Protein AF-A0A9P5B6W7-F1 (afdb_monomer_lite)

pLDDT: mean 78.54, std 20.34, range [39.34, 97.81]

Foldseek 3Di:
DDDDDDDDDDDDDDDDDDDDDDDPDDDDDDDDDDDPDDDPPDDPPDDPPDPQDFQLVVQCVDPFQNVLSVLQCVDPVSVVQSRDSPFDKDFQGDTPVRCVPDPDHQLDDPVQCVVPNPCSLPDPNNVVSSNVSSVVSNVVRIDRDPPDDPPDD

Sequence (153 aa):
MKPFIALTALFSLTTAAQSPLRDNQMPLPKPPIPLKGHLPLMSPDQPSVQPSVALGDILGSNRGITSFSSFARMQTSTDTRLSDLSTNTTVLAPLNSAVDALPRKPWEQPADYNNFGADAYEGDGGQDRARENMRRFVEAHLVPVSPWEGGEK

Structure (mmCIF, N/CA/C/O backbone):
data_AF-A0A9P5B6W7-F1
#
_entry.id   AF-A0A9P5B6W7-F1
#
loop_
_atom_site.group_PDB
_atom_site.id
_atom_site.type_symbol
_atom_site.label_atom_id
_atom_site.label_alt_id
_atom_site.label_comp_id
_atom_site.label_asym_id
_atom_site.label_entity_id
_atom_site.label_seq_id
_atom_site.pdbx_PDB_ins_code
_atom_site.Cartn_x
_atom_site.Cartn_y
_atom_site.Cartn_z
_atom_site.occupancy
_atom_site.B_iso_or_equiv
_atom_site.auth_seq_id
_atom_site.auth_comp_id
_atom_site.auth_asym_id
_atom_site.auth_atom_id
_atom_site.pdbx_PDB_model_num
ATOM 1 N N . MET A 1 1 ? 40.584 33.003 -21.095 1.00 41.28 1 MET A N 1
ATOM 2 C CA . MET A 1 1 ? 40.158 34.417 -21.200 1.00 41.28 1 MET A CA 1
ATOM 3 C C . MET A 1 1 ? 38.641 34.464 -21.326 1.00 41.28 1 MET A C 1
ATOM 5 O O . MET A 1 1 ? 38.127 33.763 -22.187 1.00 41.28 1 MET A O 1
ATOM 9 N N . LYS A 1 2 ? 38.006 35.329 -20.514 1.00 41.19 2 LYS A N 1
ATOM 10 C CA . LYS A 1 2 ? 36.578 35.729 -20.414 1.00 41.19 2 LYS A CA 1
ATOM 11 C C . LYS A 1 2 ? 35.769 35.083 -19.258 1.00 41.19 2 LYS A C 1
ATOM 13 O O . LYS A 1 2 ? 35.668 33.861 -19.220 1.00 41.19 2 LYS A O 1
ATOM 18 N N . PRO A 1 3 ? 35.260 35.899 -18.305 1.00 51.03 3 PRO A N 1
ATOM 19 C CA . PRO A 1 3 ? 34.726 35.456 -17.013 1.00 51.03 3 PRO A CA 1
ATOM 20 C C . PRO A 1 3 ? 33.205 35.226 -16.989 1.00 51.03 3 PRO A C 1
ATOM 22 O O . PRO A 1 3 ? 32.449 35.893 -17.693 1.00 51.03 3 PRO A O 1
ATOM 25 N N . PHE A 1 4 ? 32.782 34.322 -16.100 1.00 43.50 4 PHE A N 1
ATOM 26 C CA . PHE A 1 4 ? 31.397 34.124 -15.671 1.00 43.50 4 PHE A CA 1
ATOM 27 C C . PHE A 1 4 ? 30.941 35.289 -14.779 1.00 43.50 4 PHE A C 1
ATOM 29 O O . PHE A 1 4 ? 31.592 35.611 -13.787 1.00 43.50 4 PHE A O 1
ATOM 36 N N . ILE A 1 5 ? 29.813 35.905 -15.132 1.00 46.94 5 ILE A N 1
ATOM 37 C CA . ILE A 1 5 ? 29.130 36.921 -14.326 1.00 46.94 5 ILE A CA 1
ATOM 38 C C . ILE A 1 5 ? 28.132 36.193 -13.420 1.00 46.94 5 ILE A C 1
ATOM 40 O O . ILE A 1 5 ? 27.173 35.595 -13.903 1.00 46.94 5 ILE A O 1
ATOM 44 N N . ALA A 1 6 ? 28.374 36.234 -12.110 1.00 46.03 6 ALA A N 1
ATOM 45 C CA . ALA A 1 6 ? 27.420 35.825 -11.088 1.00 46.03 6 ALA A CA 1
ATOM 46 C C . ALA A 1 6 ? 26.482 37.002 -10.784 1.00 46.03 6 ALA A C 1
ATOM 48 O O . ALA A 1 6 ? 26.950 38.090 -10.446 1.00 46.03 6 ALA A O 1
ATOM 49 N N . LEU A 1 7 ? 25.169 36.793 -10.912 1.00 41.09 7 LEU A N 1
ATOM 50 C CA . LEU A 1 7 ? 24.151 37.779 -10.557 1.00 41.09 7 LEU A CA 1
ATOM 51 C C . LEU A 1 7 ? 23.482 37.359 -9.245 1.00 41.09 7 LEU A C 1
ATOM 53 O O . LEU A 1 7 ? 22.605 36.500 -9.213 1.00 41.09 7 LEU A O 1
ATOM 57 N N . THR A 1 8 ? 23.946 37.953 -8.153 1.00 42.94 8 THR A N 1
ATOM 58 C CA . THR A 1 8 ? 23.419 37.791 -6.798 1.00 42.94 8 THR A CA 1
ATOM 59 C C . THR A 1 8 ? 22.187 38.682 -6.633 1.00 42.94 8 THR A C 1
ATOM 61 O O . THR A 1 8 ? 22.301 39.907 -6.653 1.00 42.94 8 THR A O 1
ATOM 64 N N . ALA A 1 9 ? 21.003 38.090 -6.476 1.00 45.75 9 ALA A N 1
ATOM 65 C CA . ALA A 1 9 ? 19.783 38.832 -6.164 1.00 45.75 9 ALA A CA 1
ATOM 66 C C . ALA A 1 9 ? 19.663 39.034 -4.643 1.00 45.75 9 ALA A C 1
ATOM 68 O O . ALA A 1 9 ? 19.483 38.084 -3.883 1.00 45.75 9 ALA A O 1
ATOM 69 N N . LEU A 1 10 ? 19.794 40.290 -4.213 1.00 44.44 10 LEU A N 1
ATOM 70 C CA . LEU A 1 10 ? 19.544 40.771 -2.854 1.00 44.44 10 LEU A CA 1
ATOM 71 C C . LEU A 1 10 ? 18.030 40.872 -2.611 1.00 44.44 10 LEU A C 1
ATOM 73 O O . LEU A 1 10 ? 17.351 41.638 -3.292 1.00 44.44 10 LEU A O 1
ATOM 77 N N . PHE A 1 11 ? 17.508 40.149 -1.618 1.00 46.41 11 PHE A N 1
ATOM 78 C CA . PHE A 1 11 ? 16.156 40.365 -1.095 1.00 46.41 11 PHE A CA 1
ATOM 79 C C . PHE A 1 11 ? 16.230 41.240 0.161 1.00 46.41 11 PHE A C 1
ATOM 81 O O . PHE A 1 11 ? 16.736 40.819 1.200 1.00 46.41 11 PHE A O 1
ATOM 88 N N . SER A 1 12 ? 15.738 42.474 0.051 1.00 39.34 12 SER A N 1
ATOM 89 C CA . SER A 1 12 ? 15.650 43.422 1.164 1.00 39.34 12 SER A CA 1
ATOM 90 C C . SER A 1 12 ? 14.444 43.120 2.055 1.00 39.34 12 SER A C 1
ATOM 92 O O . SER A 1 12 ? 13.307 43.067 1.585 1.00 39.34 12 SER A O 1
ATOM 94 N N . LEU A 1 13 ? 14.702 42.972 3.357 1.00 42.97 13 LEU A N 1
ATOM 95 C CA . LEU A 1 13 ? 13.697 42.907 4.417 1.00 42.97 13 LEU A CA 1
ATOM 96 C C . LEU A 1 13 ? 12.959 44.247 4.531 1.00 42.97 13 LEU A C 1
ATOM 98 O O . LEU A 1 13 ? 13.584 45.295 4.688 1.00 42.97 13 LEU A O 1
ATOM 102 N N . THR A 1 14 ? 11.629 44.206 4.538 1.00 43.88 14 THR A N 1
ATOM 103 C CA . THR A 1 14 ? 10.787 45.334 4.955 1.00 43.88 14 THR A CA 1
ATOM 104 C C . THR A 1 14 ? 10.150 45.016 6.305 1.00 43.88 14 THR A C 1
ATOM 106 O O . THR A 1 14 ? 9.266 44.174 6.424 1.00 43.88 14 THR A O 1
ATOM 109 N N . THR A 1 15 ? 10.642 45.701 7.338 1.00 47.56 15 THR A N 1
ATOM 110 C CA . THR A 1 15 ? 10.039 45.781 8.672 1.00 47.56 15 THR A CA 1
ATOM 111 C C . THR A 1 15 ? 8.792 46.658 8.593 1.00 47.56 15 THR A C 1
ATOM 113 O O . THR A 1 15 ? 8.890 47.838 8.260 1.00 47.56 15 THR A O 1
ATOM 116 N N . ALA A 1 16 ? 7.625 46.106 8.924 1.00 49.44 16 ALA A N 1
ATOM 117 C CA . ALA A 1 16 ? 6.429 46.890 9.211 1.00 49.44 16 ALA A CA 1
ATOM 118 C C . ALA A 1 16 ? 6.334 47.110 10.728 1.00 49.44 16 ALA A C 1
ATOM 120 O O . ALA A 1 16 ? 6.236 46.160 11.503 1.00 49.44 16 ALA A O 1
ATOM 121 N N . ALA A 1 17 ? 6.398 48.373 11.148 1.00 48.78 17 ALA A N 1
ATOM 122 C CA . ALA A 1 17 ? 6.215 48.793 12.530 1.00 48.78 17 ALA A CA 1
ATOM 123 C C . ALA A 1 17 ? 4.742 48.627 12.951 1.00 48.78 17 ALA A C 1
ATOM 125 O O . ALA A 1 17 ? 3.850 49.184 12.315 1.00 48.78 17 ALA A O 1
ATOM 126 N N . GLN A 1 18 ? 4.485 47.887 14.032 1.00 51.72 18 GLN A N 1
ATOM 127 C CA . GLN A 1 18 ? 3.175 47.829 14.689 1.00 51.72 18 GLN A CA 1
ATOM 128 C C . GLN A 1 18 ? 3.124 48.851 15.833 1.00 51.72 18 GLN A C 1
ATOM 130 O O . GLN A 1 18 ? 3.970 48.842 16.727 1.00 51.72 18 GLN A O 1
ATOM 135 N N . SER A 1 19 ? 2.131 49.740 15.805 1.00 54.25 19 SER A N 1
ATOM 136 C CA . SER A 1 19 ? 1.821 50.662 16.904 1.00 54.25 19 SER A CA 1
ATOM 137 C C . SER A 1 19 ? 1.003 49.952 17.997 1.00 54.25 19 SER A C 1
ATOM 139 O O . SER A 1 19 ? 0.098 49.188 17.660 1.00 54.25 19 SER A O 1
ATOM 141 N N . PRO A 1 20 ? 1.256 50.203 19.296 1.00 46.41 20 PRO A N 1
ATOM 142 C CA . PRO A 1 20 ? 0.502 49.574 20.375 1.00 46.41 20 PRO A CA 1
ATOM 143 C C . PRO A 1 20 ? -0.783 50.358 20.684 1.00 46.41 20 PRO A C 1
ATOM 145 O O . PRO A 1 20 ? -0.726 51.473 21.207 1.00 46.41 20 PRO A O 1
ATOM 148 N N . LEU A 1 21 ? -1.952 49.772 20.409 1.00 46.69 21 LEU A N 1
ATOM 149 C CA . LEU A 1 21 ? -3.225 50.288 20.916 1.00 46.69 21 LEU A CA 1
ATOM 150 C C . LEU A 1 21 ? -3.436 49.760 22.344 1.00 46.69 21 LEU A C 1
ATOM 152 O O . LEU A 1 21 ? -3.617 48.564 22.564 1.00 46.69 21 LEU A O 1
ATOM 156 N N . ARG A 1 22 ? -3.351 50.665 23.324 1.00 46.84 22 ARG A N 1
ATOM 157 C CA . ARG A 1 22 ? -3.713 50.415 24.726 1.00 46.84 22 ARG A CA 1
ATOM 158 C C . ARG A 1 22 ? -5.237 50.380 24.836 1.00 46.84 22 ARG A C 1
ATOM 160 O O . ARG A 1 22 ? -5.856 51.438 24.790 1.00 46.84 22 ARG A O 1
ATOM 167 N N . ASP A 1 23 ? -5.817 49.208 25.064 1.00 45.50 23 ASP A N 1
ATOM 168 C CA . ASP A 1 23 ? -7.198 49.098 25.539 1.00 45.50 23 ASP A CA 1
ATOM 169 C C . ASP A 1 23 ? -7.216 49.066 27.072 1.00 45.50 23 ASP A C 1
ATOM 171 O O . ASP A 1 23 ? -6.979 48.045 27.717 1.00 45.50 23 ASP A O 1
ATOM 175 N N . ASN A 1 24 ? -7.492 50.228 27.666 1.00 51.09 24 ASN A N 1
ATOM 176 C CA . ASN A 1 24 ? -7.921 50.347 29.057 1.00 51.09 24 ASN A CA 1
ATOM 177 C C . ASN A 1 24 ? -9.367 49.830 29.172 1.00 51.09 24 ASN A C 1
ATOM 179 O O . ASN A 1 24 ? -10.315 50.608 29.064 1.00 51.09 24 ASN A O 1
ATOM 183 N N . GLN A 1 25 ? -9.555 48.532 29.416 1.00 51.16 25 GLN A N 1
ATOM 184 C CA . GLN A 1 25 ? -10.856 48.000 29.834 1.00 51.16 25 GLN A CA 1
ATOM 185 C C . GLN A 1 25 ? -10.979 48.013 31.362 1.00 51.16 25 GLN A C 1
ATOM 187 O O . GLN A 1 25 ? -10.273 47.299 32.073 1.00 51.16 25 GLN A O 1
ATOM 192 N N . MET A 1 26 ? -11.907 48.834 31.861 1.00 52.38 26 MET A N 1
ATOM 193 C CA . MET A 1 26 ? -12.445 48.732 33.220 1.00 52.38 26 MET A CA 1
ATOM 194 C C . MET A 1 26 ? -13.311 47.461 33.342 1.00 52.38 26 MET A C 1
ATOM 196 O O . MET A 1 26 ? -14.025 47.137 32.389 1.00 52.38 26 MET A O 1
ATOM 200 N N . PRO A 1 27 ? -13.318 46.745 34.483 1.00 52.06 27 PRO A N 1
ATOM 201 C CA . PRO A 1 27 ? -14.123 45.535 34.630 1.00 52.06 27 PRO A CA 1
ATOM 202 C C . PRO A 1 27 ? -15.609 45.873 34.818 1.00 52.06 27 PRO A C 1
ATOM 204 O O . PRO A 1 27 ? -15.990 46.551 35.771 1.00 52.06 27 PRO A O 1
ATOM 207 N N . LEU A 1 28 ? -16.458 45.353 33.933 1.00 62.59 28 LEU A N 1
ATOM 208 C CA . LEU A 1 28 ? -17.912 45.323 34.101 1.00 62.59 28 LEU A CA 1
ATOM 209 C C . LEU A 1 28 ? -18.288 44.292 35.197 1.00 62.59 28 LEU A C 1
ATOM 211 O O . LEU A 1 28 ? -17.774 43.169 35.155 1.00 62.59 28 LEU A O 1
ATOM 215 N N . PRO A 1 29 ? -19.178 44.597 36.161 1.00 58.69 29 PRO A N 1
ATOM 216 C CA . PRO A 1 29 ? -19.613 43.617 37.155 1.00 58.69 29 PRO A CA 1
ATOM 217 C C . PRO A 1 29 ? -20.524 42.555 36.515 1.00 58.69 29 PRO A C 1
ATOM 219 O O . PRO A 1 29 ? -21.548 42.876 35.913 1.00 58.69 29 PRO A O 1
ATOM 222 N N . LYS A 1 30 ? -20.160 41.271 36.649 1.00 58.06 30 LYS A N 1
ATOM 223 C CA . LYS A 1 30 ? -21.000 40.134 36.231 1.00 58.06 30 LYS A CA 1
ATOM 224 C C . LYS A 1 30 ? -22.165 39.943 37.220 1.00 58.06 30 LYS A C 1
ATOM 226 O O . LYS A 1 30 ? -21.904 39.889 38.422 1.00 58.06 30 LYS A O 1
ATOM 231 N N . PRO A 1 31 ? -23.418 39.772 36.761 1.00 60.19 31 PRO A N 1
ATOM 232 C CA . PRO A 1 31 ? -24.507 39.331 37.630 1.00 60.19 31 PRO A CA 1
ATOM 233 C C . PRO A 1 31 ? -24.310 37.856 38.047 1.00 60.19 31 PRO A C 1
ATOM 235 O O . PRO A 1 31 ? -23.741 37.076 37.275 1.00 60.19 31 PRO A O 1
ATOM 238 N N . PRO A 1 32 ? -24.758 37.443 39.249 1.00 54.00 32 PRO A N 1
ATOM 239 C CA . PRO A 1 32 ? -24.589 36.074 39.725 1.00 54.00 32 PRO A CA 1
ATOM 240 C C . PRO A 1 32 ? -25.486 35.109 38.938 1.00 54.00 32 PRO A C 1
ATOM 242 O O . PRO A 1 32 ? -26.705 35.265 38.892 1.00 54.00 32 PRO A O 1
ATOM 245 N N . ILE A 1 33 ? -24.877 34.091 38.331 1.00 54.34 33 ILE A N 1
ATOM 246 C CA . ILE A 1 33 ? -25.584 32.968 37.706 1.00 54.34 33 ILE A CA 1
ATOM 247 C C . ILE A 1 33 ? -26.063 32.039 38.837 1.00 54.34 33 ILE A C 1
ATOM 249 O O . ILE A 1 33 ? -25.223 31.572 39.611 1.00 54.34 33 ILE A O 1
ATOM 253 N N . PRO A 1 34 ? -27.367 31.733 38.968 1.00 48.62 34 PRO A N 1
ATOM 254 C CA . PRO A 1 34 ? -27.822 30.730 39.920 1.00 48.62 34 PRO A CA 1
ATOM 255 C C . PRO A 1 34 ? -27.398 29.332 39.448 1.00 48.62 34 PRO A C 1
ATOM 257 O O . PRO A 1 34 ? -27.774 28.874 38.368 1.00 48.62 34 PRO A O 1
ATOM 260 N N . LEU A 1 35 ? -26.613 28.650 40.282 1.00 51.62 35 LEU A N 1
ATOM 261 C CA . LEU A 1 35 ? -26.166 27.271 40.100 1.00 51.62 35 LEU A CA 1
ATOM 262 C C . LEU A 1 35 ? -27.370 26.314 40.212 1.00 51.62 35 LEU A C 1
ATOM 264 O O . LEU A 1 35 ? -27.701 25.841 41.297 1.00 51.62 35 LEU A O 1
ATOM 268 N N . LYS A 1 36 ? -28.049 26.024 39.096 1.00 49.28 36 LYS A N 1
ATOM 269 C CA . LYS A 1 36 ? -28.989 24.895 39.006 1.00 49.28 36 LYS A CA 1
ATOM 270 C C . LYS A 1 36 ? -28.235 23.668 38.507 1.00 49.28 36 LYS A C 1
ATOM 272 O O . LYS A 1 36 ? -28.040 23.483 37.308 1.00 49.28 36 LYS A O 1
ATOM 277 N N . GLY A 1 37 ? -27.787 22.859 39.462 1.00 52.81 37 GLY A N 1
ATOM 278 C CA . GLY A 1 37 ? -27.141 21.581 39.210 1.00 52.81 37 GLY A CA 1
ATOM 279 C C . GLY A 1 37 ? -28.051 20.625 38.450 1.00 52.81 37 GLY A C 1
ATOM 280 O O . GLY A 1 37 ? -29.149 20.339 38.905 1.00 52.81 37 GLY A O 1
ATOM 281 N N . HIS A 1 38 ? -27.549 20.125 37.324 1.00 50.88 38 HIS A N 1
ATOM 282 C CA . HIS A 1 38 ? -27.910 18.835 36.743 1.00 50.88 38 HIS A CA 1
ATOM 283 C C . HIS A 1 38 ? -26.634 18.292 36.091 1.00 50.88 38 HIS A C 1
ATOM 285 O O . HIS A 1 38 ? -26.411 18.453 34.894 1.00 50.88 38 HIS A O 1
ATOM 291 N N . LEU A 1 39 ? -25.742 17.717 36.900 1.00 56.25 39 LEU A N 1
ATOM 292 C CA . LEU A 1 39 ? -24.746 16.796 36.361 1.00 56.25 39 LEU A CA 1
ATOM 293 C C . LEU A 1 39 ? -25.520 15.540 35.938 1.00 56.25 39 LEU A C 1
ATOM 295 O O . LEU A 1 39 ? -26.253 15.004 36.775 1.00 56.25 39 LEU A O 1
ATOM 299 N N . PRO A 1 40 ? -25.420 15.064 34.685 1.00 52.69 40 PRO A N 1
ATOM 300 C CA . PRO A 1 40 ? -25.944 13.752 34.358 1.00 52.69 40 PRO A CA 1
ATOM 301 C C . PRO A 1 40 ? -25.150 12.722 35.166 1.00 52.69 40 PRO A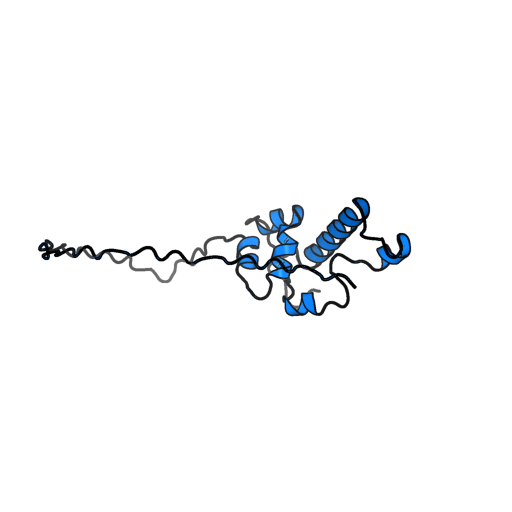 C 1
ATOM 303 O O . PRO A 1 40 ? -23.939 12.576 35.005 1.00 52.69 40 PRO A O 1
ATOM 306 N N . LEU A 1 41 ? -25.842 12.044 36.079 1.00 49.72 41 LEU A N 1
ATOM 307 C CA . LEU A 1 41 ? -25.343 10.871 36.779 1.00 49.72 41 LEU A CA 1
ATOM 308 C C . LEU A 1 41 ? -25.152 9.771 35.724 1.00 49.72 41 LEU A C 1
ATOM 310 O O . LEU A 1 41 ? -26.120 9.140 35.302 1.00 49.72 41 LEU A O 1
ATOM 314 N N . MET A 1 42 ? -23.922 9.590 35.238 1.00 58.00 42 MET A N 1
ATOM 315 C CA . MET A 1 42 ? -23.572 8.451 34.389 1.00 58.00 42 MET A CA 1
ATOM 316 C C . MET A 1 42 ? -23.860 7.168 35.175 1.00 58.00 42 MET A C 1
ATOM 318 O O . MET A 1 42 ? -23.224 6.896 36.191 1.00 58.00 42 MET A O 1
ATOM 322 N N . SER A 1 43 ? -24.857 6.409 34.720 1.00 62.44 43 SER A N 1
ATOM 323 C CA . SER A 1 43 ? -25.097 5.048 35.198 1.00 62.44 43 SER A CA 1
ATOM 324 C C . SER A 1 43 ? -23.979 4.142 34.660 1.00 62.44 43 SER A C 1
ATOM 326 O O . SER A 1 43 ? -23.660 4.248 33.474 1.00 62.44 43 SER A O 1
ATOM 328 N N . PRO A 1 44 ? -23.374 3.267 35.480 1.00 58.19 44 PRO A N 1
ATOM 329 C CA . PRO A 1 44 ? -22.197 2.481 35.095 1.00 58.19 44 PRO A CA 1
ATOM 330 C C . PRO A 1 44 ? -22.462 1.361 34.066 1.00 58.19 44 PRO A C 1
ATOM 332 O O . PRO A 1 44 ? -21.509 0.713 33.647 1.00 58.19 44 PRO A O 1
ATOM 335 N N . ASP A 1 45 ? -23.708 1.168 33.614 1.00 57.66 45 ASP A N 1
ATOM 336 C CA . ASP A 1 45 ? -24.116 0.015 32.791 1.00 57.66 45 ASP A CA 1
ATOM 337 C C . ASP A 1 45 ? -24.469 0.336 31.326 1.00 57.66 45 ASP A C 1
ATOM 339 O O . ASP A 1 45 ? -24.965 -0.533 30.608 1.00 57.66 45 ASP A O 1
ATOM 343 N N . GLN A 1 46 ? -24.224 1.554 30.828 1.00 56.84 46 GLN A N 1
ATOM 344 C CA . GLN A 1 46 ? -24.353 1.789 29.385 1.00 56.84 46 GLN A CA 1
ATOM 345 C C . GLN A 1 46 ? -23.089 1.301 28.665 1.00 56.84 46 GLN A C 1
ATOM 347 O O . GLN A 1 46 ? -22.017 1.859 28.918 1.00 56.84 46 GLN A O 1
ATOM 352 N N . PRO A 1 47 ? -23.178 0.318 27.739 1.00 58.41 47 PRO A N 1
ATOM 353 C CA . PRO A 1 47 ? -22.060 0.021 26.860 1.00 58.41 47 PRO A CA 1
ATOM 354 C C . PRO A 1 47 ? -21.705 1.322 26.148 1.00 58.41 47 PRO A C 1
ATOM 356 O O . PRO A 1 47 ? -22.569 1.953 25.535 1.00 58.41 47 PRO A O 1
ATOM 359 N N . SER A 1 48 ? -20.456 1.769 26.297 1.00 55.75 48 SER A N 1
ATOM 360 C CA . SER A 1 48 ? -19.975 2.954 25.602 1.00 55.75 48 SER A CA 1
ATOM 361 C C . SER A 1 48 ? -20.231 2.730 24.116 1.00 55.75 48 SER A C 1
ATOM 363 O O . SER A 1 48 ? -19.584 1.874 23.509 1.00 55.75 48 SER A O 1
ATOM 365 N N . VAL A 1 49 ? -21.199 3.446 23.544 1.00 56.09 49 VAL A N 1
ATOM 366 C CA . VAL A 1 49 ? -21.386 3.510 22.097 1.00 56.09 49 VAL A CA 1
ATOM 367 C C . VAL A 1 49 ? -20.160 4.250 21.581 1.00 56.09 49 VAL A C 1
ATOM 369 O O . VAL A 1 49 ? -20.131 5.478 21.536 1.00 56.09 49 VAL A O 1
ATOM 372 N N . GLN A 1 50 ? -19.089 3.500 21.319 1.00 61.47 50 GLN A N 1
ATOM 373 C CA . GLN A 1 50 ? -17.919 4.030 20.643 1.00 61.47 50 GLN A CA 1
ATOM 374 C C . GLN A 1 50 ? -18.422 4.504 19.275 1.00 61.47 50 GLN A C 1
ATOM 376 O O . GLN A 1 50 ? -19.093 3.727 18.587 1.00 61.47 50 GLN A O 1
ATOM 381 N N . PRO A 1 51 ? -18.184 5.765 18.888 1.00 63.69 51 PRO A N 1
ATOM 382 C CA . PRO A 1 51 ? -18.552 6.219 17.558 1.00 63.69 51 PRO A CA 1
ATOM 383 C C . PRO A 1 51 ? -17.896 5.292 16.529 1.00 63.69 51 PRO A C 1
ATOM 385 O O . PRO A 1 51 ? -16.707 4.990 16.627 1.00 63.69 51 PRO A O 1
ATOM 388 N N . SER A 1 52 ? -18.680 4.811 15.566 1.00 77.06 52 SER A N 1
ATOM 389 C CA . SER A 1 52 ? -18.180 3.986 14.469 1.00 77.06 52 SER A CA 1
ATOM 390 C C . SER A 1 52 ? -17.309 4.857 13.562 1.00 77.06 52 SER A C 1
ATOM 392 O O . S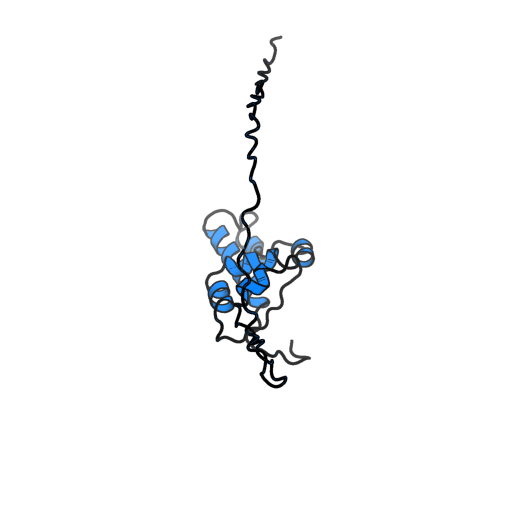ER A 1 52 ? -17.827 5.624 12.750 1.00 77.06 52 SER A O 1
ATOM 394 N N . VAL A 1 53 ? -15.992 4.791 13.751 1.00 89.50 53 VAL A N 1
ATOM 395 C CA . VAL A 1 53 ? -14.998 5.486 12.921 1.00 89.50 53 VAL A CA 1
ATOM 396 C C . VAL A 1 53 ? -14.555 4.552 11.799 1.00 89.50 53 VAL A C 1
ATOM 398 O O . VAL A 1 53 ? -14.335 3.363 12.034 1.00 89.50 53 VAL A O 1
ATOM 401 N N . ALA A 1 54 ? -14.412 5.086 10.586 1.00 92.06 54 ALA A N 1
ATOM 402 C CA . ALA A 1 54 ? -13.925 4.322 9.446 1.00 92.06 54 ALA A CA 1
ATOM 403 C C . ALA A 1 54 ? -12.494 3.820 9.687 1.00 92.06 54 ALA A C 1
ATOM 405 O O . ALA A 1 54 ? -11.646 4.536 10.230 1.00 92.06 54 ALA A O 1
ATOM 406 N N . LEU A 1 55 ? -12.189 2.605 9.224 1.00 92.75 55 LEU A N 1
ATOM 407 C CA . LEU A 1 55 ? -10.839 2.047 9.332 1.00 92.75 55 LEU A CA 1
ATOM 408 C C . LEU A 1 55 ? -9.815 2.939 8.617 1.00 92.75 55 LEU A C 1
ATOM 410 O O . LEU A 1 55 ? -8.712 3.131 9.127 1.00 92.75 55 LEU A O 1
ATOM 414 N N . GLY A 1 56 ? -10.191 3.544 7.486 1.00 91.44 56 GLY A N 1
ATOM 415 C CA . GLY A 1 56 ? -9.339 4.485 6.752 1.00 91.44 56 GLY A CA 1
ATOM 416 C C . GLY A 1 56 ? -8.887 5.693 7.586 1.00 91.44 56 GLY A C 1
ATOM 417 O O . GLY A 1 56 ? -7.734 6.123 7.477 1.00 91.44 56 GLY A O 1
ATOM 418 N N . ASP A 1 57 ? -9.747 6.199 8.472 1.00 92.69 57 ASP A N 1
ATOM 419 C CA . ASP A 1 57 ? -9.424 7.334 9.345 1.00 92.69 57 ASP A CA 1
ATOM 420 C C . ASP A 1 57 ? -8.487 6.922 10.483 1.00 92.69 57 ASP A C 1
ATOM 422 O O . ASP A 1 57 ? -7.519 7.626 10.791 1.00 92.69 57 ASP A O 1
ATOM 426 N N . ILE A 1 58 ? -8.708 5.734 11.052 1.00 93.31 58 ILE A N 1
ATOM 427 C CA . ILE A 1 58 ? -7.834 5.161 12.082 1.00 93.31 58 ILE A CA 1
ATOM 428 C C . ILE A 1 58 ? -6.428 4.941 11.508 1.00 93.31 58 ILE A C 1
ATOM 430 O O . ILE A 1 58 ? -5.442 5.374 12.113 1.00 93.31 58 ILE A O 1
ATOM 434 N N . LEU A 1 59 ? -6.326 4.344 10.315 1.00 93.69 59 LEU A N 1
ATOM 435 C CA . LEU A 1 59 ? -5.049 4.103 9.634 1.00 93.69 59 LEU A CA 1
ATOM 436 C C . LEU A 1 59 ? -4.308 5.409 9.316 1.00 93.69 59 LEU A C 1
ATOM 438 O O . LEU A 1 59 ? -3.088 5.475 9.462 1.00 93.69 59 LEU A O 1
ATOM 442 N N . GLY A 1 60 ? -5.030 6.458 8.911 1.00 91.38 60 GLY A N 1
ATOM 443 C CA . GLY A 1 60 ? -4.450 7.775 8.635 1.00 91.38 60 GLY A CA 1
ATOM 444 C C . GLY A 1 60 ? -3.907 8.488 9.879 1.00 91.38 60 GLY A C 1
ATOM 445 O O . GLY A 1 60 ? -2.958 9.263 9.776 1.00 91.38 60 GLY A O 1
ATOM 446 N N . SER A 1 61 ? -4.471 8.213 11.059 1.00 93.62 61 SER A N 1
ATOM 447 C CA . SER A 1 61 ? -4.051 8.841 12.320 1.00 93.62 61 SER A CA 1
ATOM 448 C C . SER A 1 61 ? -2.759 8.256 12.915 1.00 93.62 61 SER A C 1
ATOM 450 O O . SER A 1 61 ? -2.081 8.911 13.713 1.00 93.62 61 SER A O 1
ATOM 452 N N . ASN A 1 62 ? -2.387 7.033 12.525 1.00 95.38 62 ASN A N 1
ATOM 453 C CA . ASN A 1 62 ? -1.260 6.317 13.111 1.00 95.38 62 ASN A CA 1
ATOM 454 C C . ASN A 1 62 ? 0.056 6.61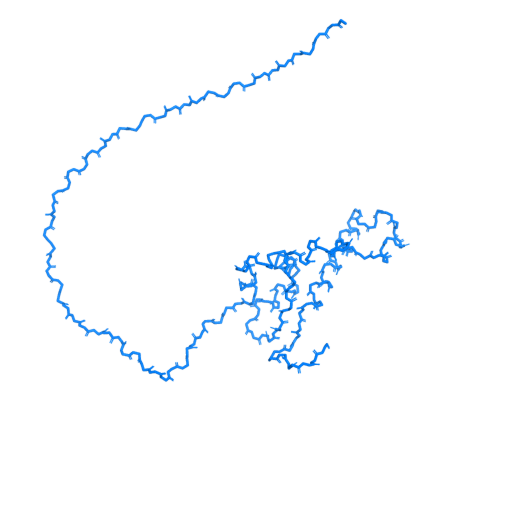9 12.371 1.00 95.38 62 ASN A C 1
ATOM 456 O O . ASN A 1 62 ? 0.295 6.157 11.256 1.00 95.38 62 ASN A O 1
ATOM 460 N N . ARG A 1 63 ? 0.959 7.346 13.047 1.00 96.19 63 ARG A N 1
ATOM 461 C CA . ARG A 1 63 ? 2.271 7.757 12.508 1.00 96.19 63 ARG A CA 1
ATOM 462 C C . ARG A 1 63 ? 3.190 6.594 12.119 1.00 96.19 63 ARG A C 1
ATOM 464 O O . ARG A 1 63 ? 4.092 6.801 11.317 1.00 96.19 63 ARG A O 1
ATOM 471 N N . GLY A 1 64 ? 2.996 5.406 12.691 1.00 96.62 64 GLY A N 1
ATOM 472 C CA . GLY A 1 64 ? 3.838 4.237 12.436 1.00 96.62 64 GLY A CA 1
ATOM 473 C C . GLY A 1 64 ? 3.539 3.514 11.123 1.00 96.62 64 GLY A C 1
ATOM 474 O O . GLY A 1 64 ? 4.368 2.718 10.696 1.00 96.62 64 GLY A O 1
ATOM 475 N N . ILE A 1 65 ? 2.390 3.781 10.495 1.00 97.19 65 ILE A N 1
ATOM 476 C CA . ILE A 1 65 ? 1.887 3.052 9.313 1.00 97.19 65 ILE A CA 1
ATOM 477 C C . ILE A 1 65 ? 1.425 3.993 8.186 1.00 97.19 65 ILE A C 1
ATOM 479 O O . ILE A 1 65 ? 0.652 3.603 7.310 1.00 97.19 65 ILE A O 1
ATOM 483 N N . THR A 1 66 ? 1.879 5.249 8.201 1.00 96.62 66 THR A N 1
ATOM 484 C CA . THR A 1 66 ? 1.473 6.294 7.243 1.00 96.62 66 THR A CA 1
ATOM 485 C C . THR A 1 66 ? 1.769 5.947 5.786 1.00 96.62 66 THR A C 1
ATOM 487 O O . THR A 1 66 ? 1.024 6.353 4.895 1.00 96.62 66 THR A O 1
ATOM 490 N N . SER A 1 67 ? 2.844 5.200 5.520 1.00 95.88 67 SER A N 1
ATOM 491 C CA . SER A 1 67 ? 3.172 4.748 4.165 1.00 95.88 67 SER A CA 1
ATOM 492 C C . SER A 1 67 ? 2.100 3.787 3.652 1.00 95.88 67 SER A C 1
ATOM 494 O O . SER A 1 67 ? 1.531 4.000 2.583 1.00 95.88 67 SER A O 1
ATOM 496 N N . PHE A 1 68 ? 1.750 2.780 4.459 1.00 96.88 68 PHE A N 1
ATOM 497 C CA . PHE A 1 68 ? 0.705 1.821 4.112 1.00 96.88 68 PHE A CA 1
ATOM 498 C C . PHE A 1 68 ? -0.672 2.482 3.987 1.00 96.88 68 PHE A C 1
ATOM 500 O O . PHE A 1 68 ? -1.395 2.201 3.032 1.00 96.88 68 PHE A O 1
ATOM 507 N N . SER A 1 69 ? -1.031 3.393 4.900 1.00 95.75 69 SER A N 1
ATOM 508 C CA . SER A 1 69 ? -2.322 4.087 4.829 1.00 95.75 69 SER A CA 1
ATOM 509 C C . SER A 1 69 ? -2.447 4.946 3.568 1.00 95.75 69 SER A C 1
ATOM 511 O O . SER A 1 69 ? -3.516 4.987 2.963 1.00 95.75 69 SER A O 1
ATOM 513 N N . SER A 1 70 ? -1.351 5.554 3.108 1.00 95.00 70 SER A N 1
ATOM 514 C CA . SER A 1 70 ? -1.323 6.290 1.839 1.00 95.00 70 SER A CA 1
ATOM 515 C C . SER A 1 70 ? -1.558 5.363 0.642 1.00 95.00 70 SER A C 1
ATOM 517 O O . SER A 1 70 ? -2.398 5.661 -0.203 1.00 95.00 70 SER A O 1
ATOM 519 N N . PHE A 1 71 ? -0.886 4.207 0.592 1.00 95.19 71 PHE A N 1
ATOM 520 C CA . PHE A 1 71 ? -1.074 3.224 -0.484 1.00 95.19 71 PHE A CA 1
ATOM 521 C C . PHE A 1 71 ? -2.505 2.688 -0.533 1.00 95.19 71 PHE A C 1
ATOM 523 O O . PHE A 1 71 ? -3.085 2.562 -1.610 1.00 95.19 71 PHE A O 1
ATOM 530 N N . ALA A 1 72 ? -3.088 2.417 0.635 1.00 94.88 72 ALA A N 1
ATOM 531 C CA . ALA A 1 72 ? -4.445 1.912 0.746 1.00 94.88 72 ALA A CA 1
ATOM 532 C C . ALA A 1 72 ? -5.489 2.885 0.174 1.00 94.88 72 ALA A C 1
ATOM 534 O O . ALA A 1 72 ? -6.399 2.452 -0.528 1.00 94.88 72 ALA A O 1
ATOM 535 N N . ARG A 1 73 ? -5.320 4.193 0.405 1.00 93.62 73 ARG A N 1
ATOM 536 C CA . ARG A 1 73 ? -6.237 5.237 -0.089 1.00 93.62 73 ARG A CA 1
ATOM 537 C C . ARG A 1 73 ? -6.084 5.533 -1.580 1.00 93.62 73 ARG A C 1
ATOM 539 O O . ARG A 1 7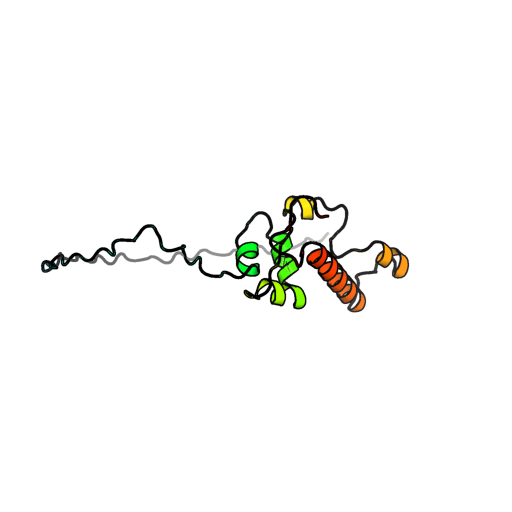3 ? -7.032 5.972 -2.219 1.00 93.62 73 ARG A O 1
ATOM 546 N N . MET A 1 74 ? -4.904 5.292 -2.154 1.00 92.62 74 MET A N 1
ATOM 547 C CA . MET A 1 74 ? -4.681 5.481 -3.595 1.00 92.62 74 MET A CA 1
ATOM 548 C C . MET A 1 74 ? -5.476 4.493 -4.456 1.00 92.62 74 MET A C 1
ATOM 550 O O . MET A 1 74 ? -5.700 4.753 -5.637 1.00 92.62 74 MET A O 1
ATOM 554 N N . GLN A 1 75 ? -5.894 3.365 -3.882 1.00 91.62 75 GLN A N 1
ATOM 555 C CA . GLN A 1 75 ? -6.635 2.332 -4.583 1.00 91.62 75 GLN A CA 1
ATOM 556 C C . GLN A 1 75 ? -8.126 2.410 -4.250 1.00 91.62 75 GLN A C 1
ATOM 558 O O . GLN A 1 75 ? -8.537 2.119 -3.130 1.00 91.62 75 GLN A O 1
ATOM 563 N N . THR A 1 76 ? -8.956 2.706 -5.253 1.00 91.44 76 THR A N 1
ATOM 564 C CA . THR A 1 76 ? -10.402 2.925 -5.074 1.00 91.44 76 THR A CA 1
ATOM 565 C C . THR A 1 76 ? -11.121 1.756 -4.396 1.00 91.44 76 THR A C 1
ATOM 567 O O . THR A 1 76 ? -11.952 1.979 -3.516 1.00 91.44 76 THR A O 1
ATOM 570 N N . SER A 1 77 ? -10.805 0.509 -4.769 1.00 90.75 77 SER A N 1
ATOM 571 C CA . SER A 1 77 ? -11.427 -0.683 -4.167 1.00 90.75 77 SER A CA 1
ATOM 572 C C . SER A 1 77 ? -11.130 -0.793 -2.670 1.00 90.75 77 SER A C 1
ATOM 574 O O . SER A 1 77 ? -12.023 -1.088 -1.876 1.00 90.75 77 SER A O 1
ATOM 576 N N . THR A 1 78 ? -9.890 -0.511 -2.281 1.00 92.12 78 THR A N 1
ATOM 577 C CA . THR A 1 78 ? -9.455 -0.565 -0.889 1.00 92.12 78 THR A CA 1
ATOM 578 C C . THR A 1 78 ? -10.003 0.602 -0.076 1.00 92.12 78 THR A C 1
ATOM 580 O O . THR A 1 78 ? -10.518 0.383 1.016 1.00 92.12 78 THR A O 1
ATOM 583 N N . ASP A 1 79 ? -9.933 1.823 -0.603 1.00 93.81 79 ASP A N 1
ATOM 584 C CA . ASP A 1 79 ? -10.437 3.021 0.076 1.00 93.81 79 ASP A CA 1
ATOM 585 C C . ASP A 1 79 ? -11.939 2.909 0.375 1.00 93.81 79 ASP A C 1
ATOM 587 O O . ASP A 1 79 ? -12.380 3.168 1.497 1.00 93.81 79 ASP A O 1
ATOM 591 N N . THR A 1 80 ? -12.709 2.393 -0.590 1.00 93.69 80 THR A N 1
ATOM 592 C CA . THR A 1 80 ? -14.143 2.108 -0.418 1.00 93.69 80 THR A CA 1
ATOM 593 C C . THR A 1 80 ? -14.372 1.103 0.710 1.00 93.69 80 THR A C 1
ATOM 595 O O . THR A 1 80 ? -15.206 1.332 1.583 1.00 93.69 80 THR A O 1
ATOM 598 N N . ARG A 1 81 ? -13.602 0.008 0.735 1.00 92.00 81 ARG A N 1
ATOM 599 C CA . ARG A 1 81 ? -13.723 -1.036 1.761 1.00 92.00 81 ARG A CA 1
ATOM 600 C C . ARG A 1 81 ? -13.357 -0.535 3.157 1.00 92.00 81 ARG A C 1
ATOM 602 O O . ARG A 1 81 ? -14.005 -0.906 4.125 1.00 92.00 81 ARG A O 1
ATOM 609 N N . LEU A 1 82 ? -12.321 0.293 3.268 1.00 92.88 82 LEU A N 1
ATOM 610 C CA . LEU A 1 82 ? -11.862 0.851 4.544 1.00 92.88 82 LEU A CA 1
ATOM 611 C C . LEU A 1 82 ? -12.764 1.975 5.068 1.00 92.88 82 LEU A C 1
ATOM 613 O O . LEU A 1 82 ? -12.712 2.292 6.258 1.00 92.88 82 LEU A O 1
ATOM 617 N N . SER A 1 83 ? -13.564 2.575 4.187 1.00 93.12 83 SER A N 1
ATOM 618 C CA . SER A 1 83 ? -14.565 3.589 4.528 1.00 93.12 83 SER A CA 1
ATOM 619 C C . SER A 1 83 ? -15.926 2.986 4.891 1.00 93.12 83 SER A C 1
ATOM 621 O O . SER A 1 83 ? -16.759 3.669 5.486 1.00 93.12 83 SER A O 1
ATOM 623 N N . ASP A 1 84 ? -16.160 1.715 4.556 1.00 92.25 84 ASP A N 1
ATOM 624 C CA . ASP A 1 84 ? -17.399 1.009 4.862 1.00 92.25 84 ASP A CA 1
ATOM 625 C C . ASP A 1 84 ? -17.429 0.530 6.321 1.00 92.25 84 ASP A C 1
ATOM 627 O O . ASP A 1 84 ? -16.661 -0.333 6.740 1.00 92.25 84 ASP A O 1
ATOM 631 N N . LEU A 1 85 ? -18.369 1.081 7.089 1.00 89.81 85 LEU A N 1
ATOM 632 C CA . LEU A 1 85 ? -18.583 0.753 8.500 1.00 89.81 85 LEU A CA 1
ATOM 633 C C . LEU A 1 85 ? -19.325 -0.576 8.712 1.00 89.81 85 LEU A C 1
ATOM 635 O O . LEU A 1 85 ? -19.403 -1.052 9.842 1.00 89.81 85 LEU A O 1
ATOM 639 N N . SER A 1 86 ? -19.906 -1.152 7.655 1.00 88.31 86 SER A N 1
ATOM 640 C CA . SER A 1 86 ? -20.676 -2.399 7.719 1.00 88.31 86 SER A CA 1
ATOM 641 C C . SER A 1 86 ? -19.843 -3.648 7.425 1.00 88.31 86 SER A C 1
ATOM 643 O O . SER A 1 86 ? -20.235 -4.755 7.800 1.00 88.31 86 SER A O 1
ATOM 645 N N . THR A 1 87 ? -18.678 -3.484 6.791 1.00 88.00 87 THR A N 1
ATOM 646 C CA . THR A 1 87 ? -17.809 -4.595 6.400 1.00 88.00 87 THR A CA 1
ATOM 647 C C . THR A 1 87 ? -16.741 -4.866 7.455 1.00 88.00 87 THR A C 1
ATOM 649 O O . THR A 1 87 ? -15.832 -4.067 7.681 1.00 88.00 87 THR A O 1
ATOM 652 N N . ASN A 1 88 ? -16.772 -6.068 8.031 1.00 89.75 88 ASN A N 1
ATOM 653 C CA . ASN A 1 88 ? -15.710 -6.536 8.915 1.00 89.75 88 ASN A CA 1
ATOM 654 C C . ASN A 1 88 ? -14.403 -6.736 8.131 1.00 89.75 88 ASN A C 1
ATOM 656 O O . ASN A 1 88 ? -14.342 -7.463 7.138 1.00 89.75 88 ASN A O 1
ATOM 660 N N . THR A 1 89 ? -13.337 -6.080 8.584 1.00 90.94 89 THR A N 1
ATOM 661 C CA . THR A 1 89 ? -12.006 -6.167 7.976 1.00 90.94 89 THR A CA 1
ATOM 662 C C . THR A 1 89 ? -10.949 -6.131 9.063 1.00 90.94 89 THR A C 1
ATOM 664 O O . THR A 1 89 ? -10.932 -5.212 9.878 1.00 90.94 89 THR A O 1
ATOM 667 N N . THR A 1 90 ? -10.031 -7.091 9.037 1.00 92.81 90 THR A N 1
ATOM 668 C CA . THR A 1 90 ? -8.816 -7.042 9.851 1.00 92.81 90 THR A CA 1
ATOM 669 C C . THR A 1 90 ? -7.668 -6.532 8.981 1.00 92.81 90 THR A C 1
ATOM 671 O O . THR A 1 90 ? -7.410 -7.072 7.906 1.00 92.81 90 THR A O 1
ATOM 674 N N . VAL A 1 91 ? -6.995 -5.463 9.418 1.00 94.25 91 VAL A N 1
ATOM 675 C CA . VAL A 1 91 ? -5.915 -4.810 8.659 1.00 94.25 91 VAL A CA 1
ATOM 676 C C . VAL A 1 91 ? -4.565 -5.149 9.279 1.00 94.25 91 VAL A C 1
ATOM 678 O O . VAL A 1 91 ? -4.294 -4.789 10.423 1.00 94.25 91 VAL A O 1
ATOM 681 N N . LEU A 1 92 ? -3.691 -5.786 8.504 1.00 95.19 92 LEU A N 1
ATOM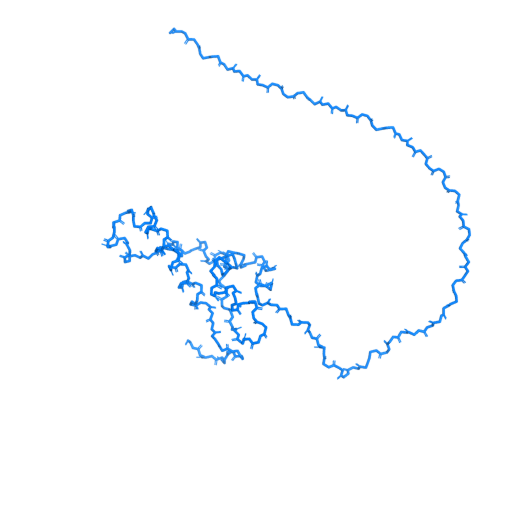 682 C CA . LEU A 1 92 ? -2.323 -6.121 8.894 1.00 95.19 92 LEU A CA 1
ATOM 683 C C . LEU A 1 92 ? -1.360 -5.068 8.355 1.00 95.19 92 LEU A C 1
ATOM 685 O O . LEU A 1 92 ? -0.595 -5.321 7.436 1.00 95.19 92 LEU A O 1
ATOM 689 N N . ALA A 1 93 ? -1.428 -3.851 8.887 1.00 96.25 93 ALA A N 1
ATOM 690 C CA . ALA A 1 93 ? -0.638 -2.747 8.354 1.00 96.25 93 ALA A CA 1
ATOM 691 C C . ALA A 1 93 ? 0.862 -2.907 8.693 1.00 96.25 93 ALA A C 1
ATOM 693 O O . ALA A 1 93 ? 1.217 -2.895 9.877 1.00 96.25 93 ALA A O 1
ATOM 694 N N . PRO A 1 94 ? 1.764 -3.012 7.697 1.00 97.06 94 PRO A N 1
ATOM 695 C CA . PRO A 1 94 ? 3.196 -2.994 7.945 1.00 97.06 94 PRO A CA 1
ATOM 696 C C . PRO A 1 94 ? 3.628 -1.629 8.489 1.00 97.06 94 PRO A C 1
ATOM 698 O O . PRO A 1 94 ? 3.117 -0.582 8.084 1.00 97.06 94 PRO A O 1
ATOM 701 N N . LEU A 1 95 ? 4.615 -1.643 9.386 1.00 97.81 95 LEU A N 1
ATOM 702 C CA . LEU A 1 95 ? 5.262 -0.420 9.859 1.00 97.81 95 LEU A CA 1
ATOM 703 C C . LEU A 1 95 ? 5.977 0.290 8.706 1.00 97.81 95 LEU A C 1
ATOM 705 O O . LEU A 1 95 ? 6.493 -0.358 7.796 1.00 97.81 95 LEU A O 1
ATOM 709 N N . ASN A 1 96 ? 6.104 1.613 8.791 1.00 97.25 96 ASN A N 1
ATOM 710 C CA . ASN A 1 96 ? 6.873 2.410 7.835 1.00 97.25 96 ASN A CA 1
ATOM 711 C C . ASN A 1 96 ? 8.299 1.862 7.670 1.00 97.25 96 ASN A C 1
ATOM 713 O O . ASN A 1 96 ? 8.753 1.666 6.551 1.00 97.25 96 ASN A O 1
ATOM 717 N N . SER A 1 97 ? 8.954 1.494 8.776 1.00 97.50 97 SER A N 1
ATOM 718 C CA . SER A 1 97 ? 10.282 0.873 8.747 1.00 97.50 97 SER A CA 1
ATOM 719 C C . SER A 1 97 ? 10.306 -0.475 8.025 1.00 97.50 97 SER A C 1
ATOM 721 O O . SER A 1 97 ? 11.305 -0.803 7.393 1.00 97.50 97 SER A O 1
ATOM 723 N N . ALA A 1 98 ? 9.224 -1.255 8.093 1.00 97.06 98 ALA A N 1
ATOM 724 C CA . ALA A 1 98 ? 9.112 -2.513 7.362 1.00 97.06 98 ALA A CA 1
ATOM 725 C C . ALA A 1 98 ? 8.931 -2.268 5.858 1.00 97.06 98 ALA A C 1
ATOM 727 O O . ALA A 1 98 ? 9.519 -2.993 5.064 1.00 97.06 98 ALA A O 1
ATOM 728 N N . VAL A 1 99 ? 8.175 -1.231 5.472 1.00 96.25 99 VAL A N 1
ATOM 729 C CA . VAL A 1 99 ? 8.041 -0.790 4.073 1.00 96.25 99 VAL A CA 1
ATOM 730 C C . VAL A 1 99 ? 9.383 -0.294 3.525 1.00 96.25 99 VAL A C 1
ATOM 732 O O . VAL A 1 99 ? 9.764 -0.667 2.418 1.00 96.25 99 VAL A O 1
ATOM 735 N N . ASP A 1 100 ? 10.120 0.500 4.301 1.00 95.25 100 ASP A N 1
ATOM 736 C CA . ASP A 1 100 ? 11.423 1.045 3.902 1.00 95.25 100 ASP A CA 1
ATOM 737 C C . ASP A 1 100 ? 12.509 -0.037 3.804 1.00 95.25 100 ASP A C 1
ATOM 739 O O . ASP A 1 100 ? 13.412 0.061 2.975 1.00 95.25 100 ASP A O 1
ATOM 743 N N . ALA A 1 101 ? 12.410 -1.083 4.629 1.00 96.94 101 ALA A N 1
ATOM 744 C CA . ALA A 1 101 ? 13.326 -2.220 4.628 1.00 96.94 101 ALA A CA 1
ATOM 745 C C . ALA A 1 101 ? 13.039 -3.249 3.520 1.00 96.94 101 ALA A C 1
ATOM 747 O O . ALA A 1 101 ? 13.762 -4.245 3.414 1.00 96.94 101 ALA A O 1
ATOM 748 N N . LEU A 1 102 ? 11.995 -3.054 2.704 1.00 94.44 102 LEU A N 1
ATOM 749 C CA . LEU A 1 102 ? 11.705 -3.968 1.606 1.00 94.44 102 LEU A CA 1
ATOM 750 C C . LEU A 1 102 ? 12.872 -3.987 0.606 1.00 94.44 102 LEU A C 1
ATOM 752 O O . LEU A 1 102 ? 13.369 -2.933 0.207 1.00 94.44 102 LEU A O 1
ATOM 756 N N . PRO A 1 103 ? 13.283 -5.175 0.127 1.00 94.12 103 PRO A N 1
ATOM 757 C CA . PRO A 1 103 ? 14.401 -5.291 -0.809 1.00 94.12 103 PRO A CA 1
ATOM 758 C C . PRO A 1 103 ? 14.110 -4.638 -2.167 1.00 94.12 103 PRO A C 1
ATOM 760 O O . PRO A 1 103 ? 15.032 -4.366 -2.931 1.00 94.12 103 PRO A O 1
ATOM 763 N N . ARG A 1 104 ? 12.828 -4.440 -2.491 1.00 92.88 104 ARG A N 1
ATOM 764 C CA . ARG A 1 104 ? 12.325 -3.846 -3.733 1.00 92.88 104 ARG A CA 1
ATOM 765 C C . ARG A 1 104 ? 11.070 -3.040 -3.435 1.00 92.88 104 ARG A C 1
ATOM 767 O O . ARG A 1 104 ? 10.454 -3.218 -2.383 1.00 92.88 104 ARG A O 1
ATOM 774 N N . LYS A 1 105 ? 10.688 -2.150 -4.348 1.00 94.06 105 LYS A N 1
ATOM 775 C CA . LYS A 1 105 ? 9.510 -1.309 -4.132 1.00 94.06 105 LYS A CA 1
ATOM 776 C C . LYS A 1 105 ? 8.218 -2.141 -4.189 1.00 94.06 105 LYS A C 1
ATOM 778 O O . LYS A 1 105 ? 8.152 -3.090 -4.966 1.00 94.06 105 LYS A O 1
ATOM 783 N N . PRO A 1 106 ? 7.163 -1.788 -3.429 1.00 93.25 106 PRO A N 1
ATOM 784 C CA . PRO A 1 106 ? 5.904 -2.546 -3.432 1.00 93.25 106 PRO A CA 1
ATOM 785 C C . PRO A 1 106 ? 5.201 -2.613 -4.796 1.00 93.25 106 PRO A C 1
ATOM 787 O O . PRO A 1 106 ? 4.465 -3.556 -5.068 1.00 93.25 106 PRO A O 1
ATOM 790 N N . TRP A 1 107 ? 5.434 -1.621 -5.660 1.00 94.62 107 TRP A N 1
ATOM 791 C CA . TRP A 1 107 ? 4.898 -1.579 -7.023 1.00 94.62 107 TRP A CA 1
ATOM 792 C C . TRP A 1 107 ? 5.730 -2.383 -8.036 1.00 94.62 107 TRP A C 1
ATOM 794 O O . TRP A 1 107 ? 5.317 -2.514 -9.187 1.00 94.62 107 TRP A O 1
ATOM 804 N N . GLU A 1 108 ? 6.878 -2.934 -7.629 1.00 95.38 108 GLU A N 1
ATOM 805 C CA . GLU A 1 108 ? 7.793 -3.668 -8.501 1.00 95.38 108 GLU A CA 1
ATOM 806 C C . GLU A 1 108 ? 7.666 -5.189 -8.332 1.00 95.38 108 GLU A C 1
ATOM 808 O O . GLU A 1 108 ? 8.047 -5.779 -7.315 1.00 95.38 108 GLU A O 1
ATOM 813 N N . GLN A 1 109 ? 7.237 -5.876 -9.386 1.00 94.50 109 GLN A N 1
ATOM 814 C CA . GLN A 1 109 ? 7.332 -7.324 -9.512 1.00 94.50 109 GLN A CA 1
ATOM 815 C C . GLN A 1 109 ? 8.529 -7.759 -10.367 1.00 94.50 109 GLN A C 1
ATOM 817 O O . GLN A 1 109 ? 8.813 -7.158 -11.404 1.00 94.50 109 GLN A O 1
ATOM 822 N N . PRO A 1 110 ? 9.236 -8.836 -9.969 1.00 93.44 110 PRO A N 1
ATOM 823 C CA . PRO A 1 110 ? 10.395 -9.314 -10.719 1.00 93.44 110 PRO A CA 1
ATOM 824 C C . PRO A 1 110 ? 9.991 -9.944 -12.060 1.00 93.44 110 PRO A C 1
ATOM 826 O O . PRO A 1 110 ? 10.750 -9.879 -13.021 1.00 93.44 110 PRO A O 1
ATOM 829 N N . ALA A 1 111 ? 8.778 -10.500 -12.150 1.00 93.81 111 ALA A N 1
ATOM 830 C CA . ALA A 1 111 ? 8.227 -11.006 -13.403 1.00 93.81 111 ALA A CA 1
ATOM 831 C C . ALA A 1 111 ? 8.081 -9.901 -14.465 1.00 93.81 111 ALA A C 1
ATOM 833 O O . ALA A 1 111 ? 8.298 -10.167 -15.643 1.00 93.81 111 ALA A O 1
ATOM 834 N N . ASP A 1 112 ? 7.782 -8.664 -14.060 1.00 95.25 112 ASP A N 1
ATOM 835 C CA . ASP A 1 112 ? 7.626 -7.552 -15.000 1.00 95.25 112 ASP A CA 1
ATOM 836 C C . ASP A 1 112 ? 8.966 -7.177 -15.646 1.00 95.25 112 ASP A C 1
ATOM 838 O O . ASP A 1 112 ? 9.025 -7.002 -16.860 1.00 95.25 112 ASP A O 1
ATOM 842 N N . TYR A 1 113 ? 10.067 -7.172 -14.887 1.00 95.06 113 TYR A N 1
ATOM 843 C CA . TYR A 1 113 ? 11.406 -6.972 -15.457 1.00 95.06 113 TYR A CA 1
ATOM 844 C C . TYR A 1 113 ? 11.819 -8.103 -16.406 1.00 95.06 113 TYR A C 1
ATOM 846 O O . TYR A 1 113 ? 12.468 -7.848 -17.418 1.00 95.06 113 TYR A O 1
ATOM 854 N N . ASN A 1 114 ? 11.413 -9.345 -16.124 1.00 94.88 114 ASN A N 1
ATOM 855 C CA . ASN A 1 114 ? 11.686 -10.475 -17.016 1.00 94.88 114 ASN A CA 1
ATOM 856 C C . ASN A 1 114 ? 10.935 -10.357 -18.352 1.00 94.88 114 ASN A C 1
ATOM 858 O O . ASN A 1 114 ? 11.453 -10.778 -19.382 1.00 94.88 114 ASN A O 1
ATOM 862 N N . ASN A 1 115 ? 9.724 -9.793 -18.335 1.00 94.50 115 ASN A N 1
ATOM 863 C CA . ASN A 1 115 ? 8.857 -9.699 -19.511 1.00 94.50 115 ASN A CA 1
ATOM 864 C C . ASN A 1 115 ? 9.091 -8.425 -20.336 1.00 94.50 115 ASN A C 1
ATOM 866 O O . ASN A 1 115 ? 8.973 -8.460 -21.558 1.00 94.50 115 ASN A O 1
ATOM 870 N N . PHE A 1 116 ? 9.393 -7.301 -19.679 1.00 93.38 116 PHE A N 1
ATOM 871 C CA . PHE A 1 116 ? 9.447 -5.972 -20.301 1.00 93.38 116 PHE A CA 1
ATOM 872 C C . PHE A 1 116 ? 10.839 -5.321 -20.245 1.00 93.38 116 PHE A C 1
ATOM 874 O O . PHE A 1 116 ? 11.036 -4.257 -20.825 1.00 93.38 116 PHE A O 1
ATOM 881 N N . GLY A 1 117 ? 11.815 -5.959 -19.593 1.00 94.19 117 GLY A N 1
ATOM 882 C CA . GLY A 1 117 ? 13.169 -5.430 -19.441 1.00 94.19 117 GLY A CA 1
ATOM 883 C C . GLY A 1 117 ? 13.272 -4.350 -18.364 1.00 94.19 117 GLY A C 1
ATOM 884 O O . GLY A 1 117 ? 12.411 -4.232 -17.494 1.00 94.19 117 GLY A O 1
ATOM 885 N N . ALA A 1 118 ? 14.351 -3.565 -18.406 1.00 94.12 118 ALA A N 1
ATOM 886 C CA . ALA A 1 118 ? 14.622 -2.521 -17.412 1.00 94.12 118 ALA A CA 1
ATOM 887 C C . ALA A 1 118 ? 13.528 -1.438 -17.364 1.00 94.12 118 ALA A C 1
ATOM 889 O O . ALA A 1 118 ? 13.221 -0.930 -16.288 1.00 94.12 118 ALA A O 1
ATOM 890 N N . ASP A 1 119 ? 12.882 -1.171 -18.500 1.00 93.19 119 ASP A N 1
ATOM 891 C CA . ASP A 1 119 ? 11.862 -0.130 -18.664 1.00 93.19 119 ASP A CA 1
ATOM 892 C C . ASP A 1 119 ? 10.440 -0.634 -18.341 1.00 93.19 119 ASP A C 1
ATOM 894 O O . ASP A 1 119 ? 9.439 -0.086 -18.803 1.00 93.19 119 ASP A O 1
ATOM 898 N N . ALA A 1 120 ? 10.317 -1.700 -17.539 1.00 95.06 120 ALA A N 1
ATOM 899 C CA . ALA A 1 120 ? 9.040 -2.341 -17.218 1.00 95.06 120 ALA A CA 1
ATOM 900 C C . ALA A 1 120 ? 7.991 -1.396 -16.604 1.00 95.06 120 ALA A C 1
ATOM 902 O O . ALA A 1 120 ? 6.793 -1.673 -16.693 1.00 95.06 120 ALA A O 1
ATOM 903 N N . TYR A 1 121 ? 8.408 -0.277 -16.015 1.00 96.06 121 TYR A N 1
ATOM 904 C CA . TYR A 1 121 ? 7.514 0.699 -15.387 1.00 96.06 121 TYR A CA 1
ATOM 905 C C . TYR A 1 121 ? 7.499 2.062 -16.083 1.00 96.06 121 TYR A C 1
ATOM 907 O O . TYR A 1 121 ? 6.893 2.997 -15.565 1.00 96.06 121 TYR A O 1
ATOM 915 N N . GLU A 1 122 ? 8.085 2.159 -17.276 1.00 94.25 122 GLU A N 1
ATOM 916 C CA . GLU A 1 122 ? 8.051 3.375 -18.085 1.00 94.25 122 GLU A CA 1
ATOM 917 C C . GLU A 1 122 ? 6.767 3.467 -18.927 1.00 94.25 122 GLU A C 1
ATOM 919 O O . GLU A 1 122 ? 6.215 2.464 -19.397 1.00 94.25 122 GLU A O 1
ATOM 924 N N . GLY A 1 123 ? 6.289 4.698 -19.127 1.00 94.44 123 GLY A N 1
ATOM 925 C CA . GLY A 1 123 ? 5.072 5.000 -19.887 1.00 94.44 123 GLY A CA 1
ATOM 926 C C . GLY A 1 123 ? 3.768 4.505 -19.243 1.00 94.44 123 GLY A C 1
ATOM 927 O O . GLY A 1 123 ? 3.752 3.958 -18.140 1.00 94.44 123 GLY A O 1
ATOM 928 N N . ASP A 1 124 ? 2.651 4.692 -19.949 1.00 92.38 124 ASP A N 1
ATOM 929 C CA . ASP A 1 124 ? 1.304 4.424 -19.415 1.00 92.38 124 ASP A CA 1
ATOM 930 C C . ASP A 1 124 ? 1.111 2.951 -19.016 1.00 92.38 124 ASP A C 1
ATOM 932 O O . ASP A 1 124 ? 0.618 2.648 -17.931 1.00 92.38 124 ASP A O 1
ATOM 936 N N . GLY A 1 125 ? 1.600 2.017 -19.841 1.00 93.12 125 GLY A N 1
ATOM 937 C CA . GLY A 1 125 ? 1.546 0.586 -19.524 1.00 93.12 125 GLY A CA 1
ATOM 938 C C . GLY A 1 125 ? 2.378 0.210 -18.292 1.00 93.12 125 GLY A C 1
ATOM 939 O O . GLY A 1 125 ? 2.005 -0.690 -17.540 1.00 93.12 125 GLY A O 1
ATOM 940 N N . GLY A 1 126 ? 3.487 0.915 -18.050 1.00 95.81 126 GLY A N 1
ATOM 941 C CA . GLY A 1 126 ? 4.284 0.768 -16.838 1.00 95.81 126 GLY A CA 1
ATOM 942 C C . GLY A 1 126 ? 3.562 1.280 -15.592 1.00 95.81 126 GLY A C 1
ATOM 943 O O . GLY A 1 126 ? 3.545 0.598 -14.565 1.00 95.81 126 GLY A O 1
ATOM 944 N N . GLN A 1 127 ? 2.891 2.429 -15.700 1.00 95.06 127 GLN A N 1
ATOM 945 C CA . GLN A 1 127 ? 2.082 2.989 -14.614 1.00 95.06 127 GLN A CA 1
ATOM 946 C C . GLN A 1 127 ? 0.918 2.072 -14.228 1.00 95.06 127 GLN A C 1
ATOM 948 O O . GLN A 1 127 ? 0.652 1.886 -13.039 1.00 95.06 127 GLN A O 1
ATOM 953 N N . ASP A 1 128 ? 0.245 1.466 -15.206 1.00 95.00 128 ASP A N 1
ATOM 954 C CA . ASP A 1 128 ? -0.849 0.529 -14.947 1.00 95.00 128 ASP A CA 1
ATOM 955 C C . ASP A 1 128 ? -0.361 -0.740 -14.231 1.00 95.00 128 ASP A C 1
ATOM 957 O O . ASP A 1 128 ? -0.989 -1.175 -13.262 1.00 95.00 128 ASP A O 1
ATOM 961 N N . ARG A 1 129 ? 0.800 -1.287 -14.627 1.00 95.44 129 ARG A N 1
ATOM 962 C CA . ARG A 1 129 ? 1.447 -2.409 -13.918 1.00 95.44 129 ARG A CA 1
ATOM 963 C C . ARG A 1 129 ? 1.800 -2.042 -12.481 1.00 95.44 129 ARG A C 1
ATOM 965 O O . ARG A 1 129 ? 1.457 -2.778 -11.558 1.00 95.44 129 ARG A O 1
ATOM 972 N N . ALA A 1 130 ? 2.426 -0.883 -12.276 1.00 95.62 130 ALA A N 1
ATOM 973 C CA . ALA A 1 130 ? 2.766 -0.391 -10.944 1.00 95.62 130 ALA A CA 1
ATOM 974 C C . ALA A 1 130 ? 1.518 -0.237 -10.055 1.00 95.62 130 ALA A C 1
ATOM 976 O O . ALA A 1 130 ? 1.534 -0.639 -8.889 1.00 95.62 130 ALA A O 1
ATOM 977 N N . ARG A 1 131 ? 0.420 0.296 -10.611 1.00 94.44 131 ARG A N 1
ATOM 978 C CA . ARG A 1 131 ? -0.859 0.462 -9.905 1.00 94.44 131 ARG A CA 1
ATOM 979 C C . ARG A 1 131 ? -1.463 -0.883 -9.506 1.00 94.44 131 ARG A C 1
ATOM 981 O O . ARG A 1 131 ? -1.865 -1.049 -8.357 1.00 94.44 131 ARG A O 1
ATOM 988 N N . GLU A 1 132 ? -1.481 -1.854 -10.415 1.00 94.69 132 GLU A N 1
ATOM 989 C CA . GLU A 1 132 ? -1.992 -3.202 -10.136 1.00 94.69 132 GLU A CA 1
ATOM 990 C C . GLU A 1 132 ? -1.137 -3.936 -9.092 1.00 94.69 132 GLU A C 1
ATOM 992 O O . GLU A 1 132 ? -1.666 -4.571 -8.179 1.00 94.69 132 GLU A O 1
ATOM 997 N N . ASN A 1 133 ? 0.187 -3.806 -9.167 1.00 95.75 133 ASN A N 1
ATOM 998 C CA . ASN A 1 133 ? 1.099 -4.370 -8.175 1.00 95.75 133 ASN A CA 1
ATOM 999 C C . ASN A 1 133 ? 0.874 -3.750 -6.791 1.00 95.75 133 ASN A C 1
ATOM 1001 O O . ASN A 1 133 ? 0.806 -4.474 -5.797 1.00 95.75 133 ASN A O 1
ATOM 1005 N N . MET A 1 134 ? 0.672 -2.431 -6.732 1.00 95.12 134 MET A N 1
ATOM 1006 C CA . MET A 1 134 ? 0.341 -1.740 -5.488 1.00 95.12 134 MET A CA 1
ATOM 1007 C C . MET A 1 134 ? -1.002 -2.208 -4.914 1.00 95.12 134 MET A C 1
ATOM 1009 O O . MET A 1 134 ? -1.090 -2.485 -3.718 1.00 95.12 134 MET A O 1
ATOM 1013 N N . ARG A 1 135 ? -2.034 -2.368 -5.755 1.00 95.50 135 ARG A N 1
ATOM 1014 C CA . ARG A 1 135 ? -3.329 -2.926 -5.336 1.00 95.50 135 ARG A CA 1
ATOM 1015 C C . ARG A 1 135 ? -3.151 -4.298 -4.685 1.00 95.50 135 ARG A C 1
ATOM 1017 O O . ARG A 1 135 ? -3.633 -4.506 -3.575 1.00 95.50 135 ARG A O 1
ATOM 1024 N N . ARG A 1 136 ? -2.416 -5.208 -5.335 1.00 94.94 136 ARG A N 1
ATOM 1025 C CA . ARG A 1 136 ? -2.133 -6.556 -4.804 1.00 94.94 136 ARG A CA 1
ATOM 1026 C C . ARG A 1 136 ? -1.384 -6.508 -3.478 1.00 94.94 136 ARG A C 1
ATOM 1028 O O . ARG A 1 136 ? -1.726 -7.250 -2.563 1.00 94.94 136 ARG A O 1
ATOM 1035 N N . PHE A 1 137 ? -0.380 -5.637 -3.373 1.00 95.75 137 PHE A N 1
ATOM 1036 C CA . PHE A 1 137 ? 0.370 -5.447 -2.136 1.00 95.75 137 PHE A CA 1
ATOM 1037 C C . PHE A 1 137 ? -0.555 -5.036 -0.990 1.00 95.75 137 PHE A C 1
ATOM 1039 O O . PHE A 1 137 ? -0.497 -5.622 0.085 1.00 95.75 137 PHE A O 1
ATOM 1046 N N . VAL A 1 138 ? -1.435 -4.062 -1.214 1.00 96.06 138 VAL A N 1
ATOM 1047 C CA . VAL A 1 138 ? -2.366 -3.587 -0.187 1.00 96.06 138 VAL A CA 1
ATOM 1048 C C . VAL A 1 138 ? -3.386 -4.662 0.189 1.00 96.06 138 VAL A C 1
ATOM 1050 O O . VAL A 1 138 ? -3.585 -4.920 1.372 1.00 96.06 138 VAL A O 1
ATOM 1053 N N . GLU A 1 139 ? -4.014 -5.308 -0.793 1.00 94.94 139 GLU A N 1
ATOM 1054 C CA . GLU A 1 139 ? -5.051 -6.318 -0.548 1.00 94.94 139 GLU A CA 1
ATOM 1055 C C . GLU A 1 139 ? -4.532 -7.535 0.220 1.00 94.94 139 GLU A C 1
ATOM 1057 O O . GLU A 1 139 ? -5.255 -8.071 1.054 1.00 94.94 139 GLU A O 1
ATOM 1062 N N . ALA A 1 140 ? -3.266 -7.918 0.030 1.00 94.56 140 ALA A N 1
ATOM 1063 C CA . ALA A 1 140 ? -2.634 -8.983 0.809 1.00 94.56 140 ALA A CA 1
ATOM 1064 C C . ALA A 1 140 ? -2.576 -8.692 2.324 1.00 94.56 140 ALA A C 1
ATOM 1066 O O . ALA A 1 140 ? -2.414 -9.611 3.121 1.00 94.56 140 ALA A O 1
ATOM 1067 N N . HIS A 1 141 ? -2.725 -7.428 2.729 1.00 95.12 141 HIS A N 1
ATOM 1068 C CA . HIS A 1 141 ? -2.761 -7.005 4.130 1.00 95.12 141 HIS A CA 1
ATOM 1069 C C . HIS A 1 141 ? -4.191 -6.765 4.646 1.00 95.12 141 HIS A C 1
ATOM 1071 O O . HIS A 1 141 ? -4.368 -6.313 5.780 1.00 95.12 141 HIS A O 1
ATOM 1077 N N . LEU A 1 142 ? -5.219 -7.040 3.836 1.00 93.44 142 LEU A N 1
ATOM 1078 C CA . LEU A 1 142 ? -6.624 -6.899 4.210 1.00 93.44 142 LEU A CA 1
ATOM 1079 C C . LEU A 1 142 ? -7.281 -8.269 4.339 1.00 93.44 142 LEU A C 1
ATOM 1081 O O . LEU A 1 142 ? -7.696 -8.878 3.356 1.00 93.44 142 LEU A O 1
ATOM 1085 N N . VAL A 1 143 ? -7.461 -8.720 5.574 1.00 92.56 143 VAL A N 1
ATOM 1086 C CA . VAL A 1 143 ? -8.145 -9.979 5.867 1.00 92.56 143 VAL A CA 1
ATOM 1087 C C . VAL A 1 143 ? -9.654 -9.712 5.950 1.00 92.56 143 VAL A C 1
ATOM 1089 O O .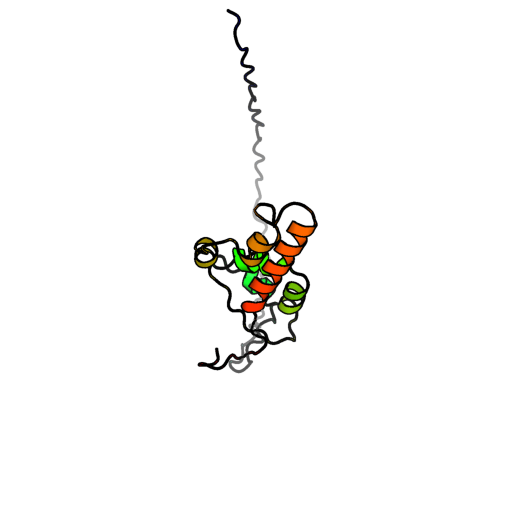 VAL A 1 143 ? -10.081 -8.813 6.685 1.00 92.56 143 VAL A O 1
ATOM 1092 N N . PRO A 1 144 ? -10.500 -10.439 5.196 1.00 86.88 144 PRO A N 1
ATOM 1093 C CA . PRO A 1 144 ? -11.931 -10.155 5.124 1.00 86.88 144 PRO A CA 1
ATOM 1094 C C . PRO A 1 144 ? -12.754 -10.642 6.321 1.00 86.88 144 PRO A C 1
ATOM 1096 O O . PRO A 1 144 ? -13.973 -10.511 6.319 1.00 86.88 144 PRO A O 1
ATOM 1099 N N . VAL A 1 145 ? -12.096 -11.188 7.341 1.00 83.62 145 VAL A N 1
ATOM 1100 C CA . VAL A 1 145 ? -12.723 -11.745 8.538 1.00 83.62 145 VAL A CA 1
ATOM 1101 C C . VAL A 1 145 ? -12.315 -10.910 9.751 1.00 83.62 145 VAL A C 1
ATOM 1103 O O . VAL A 1 145 ? -11.157 -10.507 9.891 1.00 83.62 145 VAL A O 1
ATOM 1106 N N . SER A 1 146 ? -13.280 -10.620 10.620 1.00 80.25 146 SER A N 1
ATOM 1107 C CA . SER A 1 146 ? -13.047 -10.050 11.946 1.00 80.25 146 SER A CA 1
ATOM 1108 C C . SER A 1 146 ? -14.138 -10.546 12.905 1.00 80.25 146 SER A C 1
ATOM 1110 O O . SER A 1 146 ? -15.312 -10.503 12.519 1.00 80.25 146 SER A O 1
ATOM 1112 N N . PRO A 1 147 ? -13.793 -10.995 14.127 1.00 80.31 147 PRO A N 1
ATOM 1113 C CA . PRO A 1 147 ? -12.434 -11.152 14.662 1.00 80.31 147 PRO A CA 1
ATOM 1114 C C . PRO A 1 147 ? -11.636 -12.239 13.922 1.00 80.31 147 PRO A C 1
ATOM 1116 O O . PRO A 1 147 ? -12.212 -13.202 13.426 1.00 80.31 147 PRO A O 1
ATOM 1119 N N . TRP A 1 148 ? -10.318 -12.058 13.811 1.00 77.56 148 TRP A N 1
ATOM 1120 C CA . TRP A 1 148 ? -9.420 -13.054 13.220 1.00 77.56 148 TRP A CA 1
ATOM 1121 C C . TRP A 1 148 ? -8.926 -13.994 14.325 1.00 77.56 148 TRP A C 1
ATOM 1123 O O . TRP A 1 148 ? -8.292 -13.531 15.280 1.00 77.56 148 TRP A O 1
ATOM 1133 N N . GLU A 1 149 ? -9.281 -15.280 14.251 1.00 78.50 149 GLU A N 1
ATOM 1134 C CA . GLU A 1 149 ? -8.960 -16.241 15.308 1.00 78.50 149 GLU A CA 1
ATOM 1135 C C . GLU A 1 149 ? -7.452 -16.518 15.375 1.00 78.50 149 GLU A C 1
ATOM 1137 O O . GLU A 1 149 ? -6.747 -16.620 14.369 1.00 78.50 149 GLU A O 1
ATOM 1142 N N . GLY A 1 150 ? -6.927 -16.635 16.597 1.00 73.50 150 GLY A N 1
ATOM 1143 C CA . GLY A 1 150 ? -5.506 -16.883 16.811 1.00 73.50 150 GLY A CA 1
ATOM 1144 C C . GLY A 1 150 ? -5.080 -18.239 16.244 1.00 73.50 150 GLY A C 1
ATOM 1145 O O . GLY A 1 150 ? -5.533 -19.274 16.722 1.00 73.50 150 GLY A O 1
ATOM 1146 N N . GLY A 1 151 ? -4.163 -18.234 15.273 1.00 73.12 151 GLY A N 1
ATOM 1147 C CA . GLY A 1 151 ? -3.603 -19.446 14.659 1.00 73.12 151 GLY A CA 1
ATOM 1148 C C . GLY A 1 151 ? -3.977 -19.648 13.190 1.00 73.12 151 GLY A C 1
ATOM 1149 O O . GLY A 1 151 ? -3.366 -20.492 12.531 1.00 73.12 151 GLY A O 1
ATOM 1150 N N . GLU A 1 152 ? -4.910 -18.857 12.663 1.00 69.69 152 GLU A N 1
ATOM 1151 C CA . GLU A 1 152 ? -5.182 -18.783 11.228 1.00 69.69 152 GLU A CA 1
ATOM 1152 C C . GLU A 1 152 ? -4.052 -18.026 10.501 1.00 69.69 152 GLU A C 1
ATOM 1154 O O . GLU A 1 152 ? -3.457 -17.095 11.051 1.00 69.69 152 GLU A O 1
ATOM 1159 N N . LYS A 1 153 ? -3.703 -18.470 9.286 1.00 60.66 153 LYS A N 1
ATOM 1160 C CA . LYS A 1 153 ? -2.623 -17.915 8.452 1.00 60.66 153 LYS A CA 1
ATOM 1161 C C . LYS A 1 153 ? -3.143 -17.501 7.090 1.00 60.66 153 LYS A C 1
ATOM 1163 O O . LYS A 1 153 ? -3.969 -18.264 6.543 1.00 60.66 153 LYS A O 1
#

Radius of gyration: 29.13 Å; chains: 1; bounding box: 69×70×61 Å

InterPro domains:
  IPR000782 FAS1 domain [PS50213] (52-153)
  IPR036378 FAS1 domain superfamily [G3DSA:2.30.180.10] (41-147)
  IPR036378 FAS1 domain superfamily [SSF82153] (43-144)
  IPR040200 FAS1 domain-containing protein Mug57-like [PTHR28156] (50-152)

Organism: NCBI:txid1803897

Secondary structure (DSSP, 8-state):
--------------PPPPP------PPPPPPPPP---------TTS--------HHHHHHH-TTSHHHHHHHHHSHHHHHHHH-SSS--EE-PPPHHHHHT-SS-TT--HHHHHHH-TTTTSHHHHHHHHHHHHHHHHHTTEES-SS--TT--